Protein AF-A0A1J4SCB4-F1 (afdb_monomer_lite)

Structure (mmCIF, N/CA/C/O backbone):
data_AF-A0A1J4SCB4-F1
#
_entry.id   AF-A0A1J4SCB4-F1
#
loop_
_atom_site.group_PDB
_atom_site.id
_atom_site.type_symbol
_atom_site.label_atom_id
_atom_site.label_alt_id
_atom_site.label_comp_id
_atom_site.label_asym_id
_atom_site.label_entity_id
_atom_site.label_seq_id
_atom_site.pdbx_PDB_ins_code
_atom_site.Cartn_x
_atom_site.Cartn_y
_atom_site.Cartn_z
_atom_site.occupancy
_atom_site.B_iso_or_equiv
_atom_site.auth_seq_id
_atom_site.auth_comp_id
_atom_site.auth_asym_id
_atom_site.auth_atom_id
_atom_site.pdbx_PDB_model_num
ATOM 1 N N . MET A 1 1 ? -11.364 1.555 23.601 1.00 64.06 1 MET A N 1
ATOM 2 C CA . MET A 1 1 ? -11.407 2.663 22.620 1.00 64.06 1 MET A CA 1
ATOM 3 C C . MET A 1 1 ? -9.997 3.181 22.442 1.00 64.06 1 MET A C 1
ATOM 5 O O . MET A 1 1 ? -9.330 3.375 23.452 1.00 64.06 1 MET A O 1
ATOM 9 N N . ARG A 1 2 ? -9.545 3.365 21.199 1.00 76.81 2 ARG A N 1
ATOM 10 C CA . ARG A 1 2 ? -8.262 4.026 20.930 1.00 76.81 2 ARG A CA 1
ATOM 11 C C . ARG A 1 2 ? -8.299 5.472 21.399 1.00 76.81 2 ARG A C 1
ATOM 13 O O . ARG A 1 2 ? -9.354 6.107 21.340 1.00 76.81 2 ARG A O 1
ATOM 20 N N . SER A 1 3 ? -7.165 5.979 21.867 1.00 89.62 3 SER A N 1
ATOM 21 C CA . SER A 1 3 ? -7.048 7.392 22.206 1.00 89.62 3 SER A CA 1
ATOM 22 C C . SER A 1 3 ? -7.126 8.242 20.936 1.00 89.62 3 SER A C 1
ATOM 24 O O . SER A 1 3 ? -6.807 7.795 19.832 1.00 89.62 3 SER A O 1
ATOM 26 N N . LYS A 1 4 ? -7.540 9.501 21.097 1.00 91.62 4 LYS A N 1
ATOM 27 C CA . LYS A 1 4 ? -7.521 10.490 20.013 1.00 91.62 4 LYS A CA 1
ATOM 28 C C . LYS A 1 4 ? -6.129 10.598 19.379 1.00 91.62 4 LYS A C 1
ATOM 30 O O . LYS A 1 4 ? -6.020 10.715 18.167 1.00 91.62 4 LYS A O 1
ATOM 35 N N . GLU A 1 5 ? -5.086 10.525 20.200 1.00 93.00 5 GLU A N 1
ATOM 36 C CA . GLU A 1 5 ? -3.688 10.577 19.766 1.00 93.00 5 GLU A CA 1
ATOM 37 C C . GLU A 1 5 ? -3.344 9.408 18.838 1.00 93.00 5 GLU A C 1
ATOM 39 O O . GLU A 1 5 ? -2.834 9.645 17.752 1.00 93.00 5 GLU A O 1
ATOM 44 N N . GLN A 1 6 ? -3.722 8.173 19.193 1.00 90.94 6 GLN A N 1
ATOM 45 C CA . GLN A 1 6 ? -3.483 6.991 18.352 1.00 90.94 6 GLN A CA 1
ATOM 46 C C . GLN A 1 6 ? -4.145 7.107 16.973 1.00 90.94 6 GLN A C 1
ATOM 48 O O . GLN A 1 6 ? -3.563 6.704 15.970 1.00 90.94 6 GLN A O 1
ATOM 53 N N . ILE A 1 7 ? -5.360 7.662 16.911 1.00 92.00 7 ILE A N 1
ATOM 54 C CA . ILE A 1 7 ? -6.066 7.866 15.638 1.00 92.00 7 ILE A CA 1
ATOM 55 C C . ILE A 1 7 ? -5.362 8.933 14.793 1.00 92.00 7 ILE A C 1
ATOM 57 O O . ILE A 1 7 ? -5.202 8.746 13.591 1.00 92.00 7 ILE A O 1
ATOM 61 N N . LEU A 1 8 ? -4.925 10.036 15.406 1.00 94.69 8 LEU A N 1
ATOM 62 C CA . LEU A 1 8 ? -4.206 11.095 14.694 1.00 94.69 8 LEU A CA 1
ATOM 63 C C . LEU A 1 8 ? -2.850 10.610 14.169 1.00 94.69 8 LEU A C 1
ATOM 65 O O . LEU A 1 8 ? -2.504 10.919 13.034 1.00 94.69 8 LEU A O 1
ATOM 69 N N . THR A 1 9 ? -2.123 9.805 14.947 1.00 95.38 9 THR A N 1
ATOM 70 C CA . THR A 1 9 ? -0.881 9.170 14.490 1.00 95.38 9 THR A CA 1
ATOM 71 C C . THR A 1 9 ? -1.130 8.275 13.280 1.00 95.38 9 THR A C 1
ATOM 73 O O . THR A 1 9 ? -0.440 8.422 12.276 1.00 95.38 9 THR A O 1
ATOM 76 N N . LEU A 1 10 ? -2.151 7.411 13.329 1.00 94.12 10 LEU A N 1
ATOM 77 C CA . LEU A 1 10 ? -2.514 6.555 12.197 1.00 94.12 10 LEU A CA 1
ATOM 78 C C . LEU A 1 10 ? -2.830 7.369 10.935 1.00 94.12 10 LEU A C 1
ATOM 80 O O . LEU A 1 10 ? -2.403 6.996 9.847 1.00 94.12 10 LEU A O 1
ATOM 84 N N . ILE A 1 11 ? -3.564 8.479 11.073 1.00 95.06 11 ILE A N 1
ATOM 85 C CA . ILE A 1 11 ? -3.864 9.368 9.943 1.00 95.06 11 ILE A CA 1
ATOM 86 C C . ILE A 1 11 ? -2.566 9.892 9.326 1.00 95.06 11 ILE A C 1
ATOM 88 O O . ILE A 1 11 ? -2.380 9.738 8.124 1.00 95.06 11 ILE A O 1
ATOM 92 N N . SER A 1 12 ? -1.649 10.433 10.132 1.00 97.06 12 SER A N 1
ATOM 93 C CA . SER A 1 12 ? -0.373 10.952 9.625 1.00 97.06 12 SER A CA 1
ATOM 94 C C . SER A 1 12 ? 0.486 9.877 8.953 1.00 97.06 12 SER A C 1
ATOM 96 O O . SER A 1 12 ? 1.125 10.149 7.941 1.00 97.06 12 SER A O 1
ATOM 98 N N . GLU A 1 13 ? 0.488 8.649 9.472 1.00 94.94 13 GLU A N 1
ATOM 99 C CA . GLU A 1 13 ? 1.201 7.530 8.846 1.00 94.94 13 GLU A CA 1
ATOM 100 C C . GLU A 1 13 ? 0.595 7.133 7.494 1.00 94.94 13 GLU A C 1
ATOM 102 O O . GLU A 1 13 ? 1.332 6.861 6.546 1.00 94.94 13 GLU A O 1
ATOM 107 N N . ILE A 1 14 ? -0.738 7.108 7.386 1.00 94.56 14 ILE A N 1
ATOM 108 C CA . ILE A 1 14 ? -1.431 6.828 6.121 1.00 94.56 14 ILE A CA 1
ATOM 109 C C . ILE A 1 14 ? -1.182 7.958 5.117 1.00 94.56 14 ILE A C 1
ATOM 111 O O . ILE A 1 14 ? -0.920 7.684 3.948 1.00 94.56 14 ILE A O 1
ATOM 115 N N . GLU A 1 15 ? -1.234 9.217 5.553 1.00 96.31 15 GLU A N 1
ATOM 116 C CA . GLU A 1 15 ? -0.938 10.376 4.706 1.00 96.31 15 GLU A CA 1
ATOM 117 C C . GLU A 1 15 ? 0.486 10.326 4.145 1.00 96.31 15 GLU A C 1
ATOM 119 O O . GLU A 1 15 ? 0.697 10.666 2.982 1.00 96.31 15 GLU A O 1
ATOM 124 N N . GLU A 1 16 ? 1.458 9.876 4.936 1.00 95.12 16 GLU A N 1
ATOM 125 C CA . GLU A 1 16 ? 2.835 9.720 4.472 1.00 95.12 16 GLU A CA 1
ATOM 126 C C . GLU A 1 16 ? 2.974 8.596 3.436 1.00 95.12 16 GLU A C 1
ATOM 128 O O . GLU A 1 16 ? 3.594 8.793 2.390 1.00 95.12 16 GLU A O 1
ATOM 133 N N . GLU A 1 17 ? 2.335 7.444 3.650 1.00 92.62 17 GLU A N 1
ATOM 134 C CA . GLU A 1 17 ? 2.336 6.369 2.646 1.00 92.62 17 GLU A CA 1
ATOM 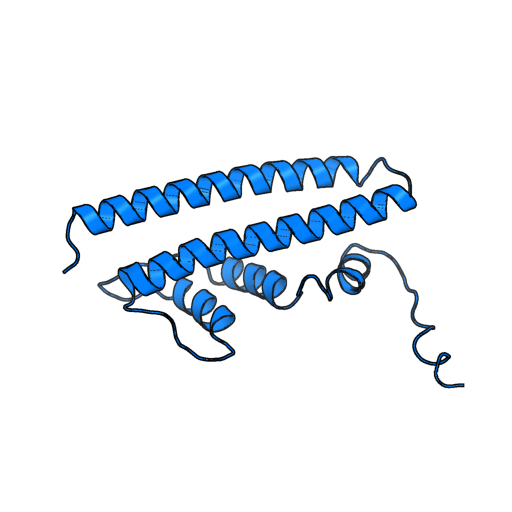135 C C . GLU A 1 17 ? 1.610 6.773 1.354 1.00 92.62 17 GLU A C 1
ATOM 137 O O . GLU A 1 17 ? 2.031 6.392 0.261 1.00 92.62 17 GLU A O 1
ATOM 142 N N . LEU A 1 18 ? 0.565 7.600 1.439 1.00 94.12 18 LEU A N 1
ATOM 143 C CA . LEU A 1 18 ? -0.096 8.155 0.255 1.00 94.12 18 LEU A CA 1
ATOM 144 C C . LEU A 1 18 ? 0.835 9.074 -0.548 1.00 94.12 18 LEU A C 1
ATOM 146 O O . LEU A 1 18 ? 0.797 9.035 -1.778 1.00 94.12 18 LEU A O 1
ATOM 150 N N . LYS A 1 19 ? 1.706 9.853 0.105 1.00 94.75 19 LYS A N 1
ATOM 151 C CA . LYS A 1 19 ? 2.745 10.625 -0.603 1.00 94.75 19 LYS A CA 1
ATOM 152 C C . LYS A 1 19 ? 3.762 9.706 -1.276 1.00 94.75 19 LYS A C 1
ATOM 154 O O . LYS A 1 19 ? 4.134 9.957 -2.419 1.00 94.75 19 LYS A O 1
ATOM 159 N N . ASN A 1 20 ? 4.174 8.621 -0.618 1.00 89.00 20 ASN A N 1
ATOM 160 C CA . ASN A 1 20 ? 5.071 7.632 -1.229 1.00 89.00 20 ASN A CA 1
ATOM 161 C C . ASN A 1 20 ? 4.450 7.022 -2.494 1.00 89.00 20 ASN A C 1
ATOM 163 O O . ASN A 1 20 ? 5.128 6.881 -3.510 1.00 89.00 20 ASN A O 1
ATOM 167 N N . ILE A 1 21 ? 3.150 6.716 -2.461 1.00 91.50 21 ILE A N 1
ATOM 168 C CA . ILE A 1 21 ? 2.407 6.235 -3.634 1.00 91.50 21 ILE A CA 1
ATOM 169 C C . ILE A 1 21 ? 2.419 7.265 -4.772 1.00 91.50 21 ILE A C 1
ATOM 171 O O . ILE A 1 21 ? 2.623 6.881 -5.920 1.00 91.50 21 ILE A O 1
ATOM 175 N N . GLN A 1 22 ? 2.258 8.557 -4.476 1.00 92.75 22 GLN A N 1
ATOM 176 C CA . GLN A 1 22 ? 2.320 9.615 -5.496 1.00 92.75 22 GLN A CA 1
ATOM 177 C C . GLN A 1 22 ? 3.699 9.693 -6.169 1.00 92.75 22 GLN A C 1
ATOM 179 O O . GLN A 1 22 ? 3.787 9.839 -7.386 1.00 92.75 22 GLN A O 1
ATOM 184 N N . VAL A 1 23 ? 4.780 9.537 -5.400 1.00 92.31 23 VAL A N 1
ATOM 185 C CA . VAL A 1 23 ? 6.146 9.490 -5.953 1.00 92.31 23 VAL A CA 1
ATOM 186 C C . VAL A 1 23 ? 6.325 8.277 -6.874 1.00 92.31 23 VAL A C 1
ATOM 188 O O . VAL A 1 23 ? 6.906 8.394 -7.955 1.00 92.31 23 VAL A O 1
ATOM 191 N N . LEU A 1 24 ? 5.795 7.115 -6.483 1.00 87.00 24 LEU A N 1
ATOM 192 C CA . LEU A 1 24 ? 5.825 5.907 -7.314 1.00 87.00 24 LEU A CA 1
ATOM 193 C C . LEU A 1 24 ? 5.015 6.082 -8.605 1.00 87.00 24 LEU A C 1
ATOM 195 O O . LEU A 1 24 ? 5.464 5.662 -9.670 1.00 87.00 24 LEU A O 1
ATOM 199 N N . GLU A 1 25 ? 3.855 6.738 -8.537 1.00 88.12 25 GLU A N 1
ATOM 200 C CA . GLU A 1 25 ? 3.040 7.064 -9.711 1.00 88.12 25 GLU A CA 1
ATOM 201 C C . GLU A 1 25 ? 3.823 7.923 -10.717 1.00 88.12 25 GLU A C 1
ATOM 203 O O . GLU A 1 25 ? 3.831 7.628 -11.918 1.00 88.12 25 GLU A O 1
ATOM 208 N N . GLU A 1 26 ? 4.541 8.942 -10.236 1.00 89.06 26 GLU A N 1
ATOM 209 C CA . GLU A 1 26 ? 5.395 9.782 -11.077 1.00 89.06 26 GLU A CA 1
ATOM 210 C C . GLU A 1 26 ? 6.547 8.978 -11.706 1.00 89.06 26 GLU A C 1
ATOM 212 O O . GLU A 1 26 ? 6.800 9.104 -12.911 1.00 89.06 26 GLU A O 1
ATOM 217 N N . SER A 1 27 ? 7.202 8.103 -10.933 1.00 88.44 27 SER A N 1
ATOM 218 C CA . SER A 1 27 ? 8.267 7.216 -11.434 1.00 88.44 27 SER A CA 1
ATOM 219 C C . SER A 1 27 ? 7.758 6.289 -12.545 1.00 88.44 27 SER A C 1
ATOM 221 O O . SER A 1 27 ? 8.330 6.240 -13.639 1.00 88.44 27 SER A O 1
ATOM 223 N N . ILE A 1 28 ? 6.620 5.621 -12.323 1.00 85.44 28 ILE A N 1
ATOM 224 C CA . ILE A 1 28 ? 5.983 4.723 -13.299 1.00 85.44 28 ILE A CA 1
ATOM 225 C C . ILE A 1 28 ? 5.587 5.490 -14.567 1.00 85.44 28 ILE A C 1
ATOM 227 O O . ILE A 1 28 ? 5.812 5.009 -15.683 1.00 85.44 28 ILE A O 1
ATOM 231 N N . SER A 1 29 ? 5.034 6.696 -14.422 1.00 85.56 29 SER A N 1
ATOM 232 C CA . SER A 1 29 ? 4.675 7.563 -15.551 1.00 85.56 29 SER A CA 1
ATOM 233 C C . SER A 1 29 ? 5.901 7.940 -16.394 1.00 85.56 29 SER A C 1
ATOM 235 O O . SER A 1 29 ? 5.869 7.847 -17.628 1.00 85.56 29 SER A O 1
ATOM 237 N N . ASN A 1 30 ? 7.018 8.272 -15.740 1.00 88.00 30 ASN A N 1
ATOM 238 C CA . ASN A 1 30 ? 8.293 8.552 -16.402 1.00 88.00 30 ASN A CA 1
ATOM 239 C C . ASN A 1 30 ? 8.888 7.321 -17.095 1.00 88.00 30 ASN A C 1
ATOM 241 O O . ASN A 1 30 ? 9.400 7.424 -18.209 1.00 88.00 30 ASN A O 1
ATOM 245 N N . LEU A 1 31 ? 8.816 6.138 -16.484 1.00 85.50 31 LEU A N 1
ATOM 246 C CA . LEU A 1 31 ? 9.263 4.904 -17.135 1.00 85.50 31 LEU A CA 1
ATOM 247 C C . LEU A 1 31 ? 8.427 4.607 -18.384 1.00 85.50 31 LEU A C 1
ATOM 249 O O . LEU A 1 31 ? 8.983 4.284 -19.437 1.00 85.50 31 LEU A O 1
ATOM 253 N N . ARG A 1 32 ? 7.105 4.807 -18.311 1.00 82.31 32 ARG A N 1
ATOM 254 C CA . ARG A 1 32 ? 6.190 4.603 -19.443 1.00 82.31 32 ARG A CA 1
ATOM 255 C C . ARG A 1 32 ? 6.538 5.483 -20.643 1.00 82.31 32 ARG A C 1
ATOM 257 O O . ARG A 1 32 ? 6.507 4.994 -21.769 1.00 82.31 32 ARG A O 1
ATOM 264 N N . SER A 1 33 ? 6.879 6.755 -20.425 1.00 84.94 33 SER A N 1
ATOM 265 C CA . SER A 1 33 ? 7.236 7.681 -21.515 1.00 84.94 33 SER A CA 1
ATOM 266 C C . SER A 1 33 ? 8.575 7.339 -22.182 1.00 84.94 33 SER A C 1
ATOM 268 O O . SER A 1 33 ? 8.788 7.654 -23.354 1.00 84.94 33 SER A O 1
ATOM 270 N N . ARG A 1 34 ? 9.474 6.663 -21.458 1.00 84.12 34 ARG A N 1
ATOM 271 C CA . ARG A 1 34 ? 10.796 6.260 -21.954 1.00 84.12 34 ARG A CA 1
ATOM 272 C C . ARG A 1 34 ? 10.752 4.965 -22.760 1.00 84.12 34 ARG A C 1
ATOM 274 O O . ARG A 1 34 ? 11.454 4.864 -23.761 1.00 84.12 34 ARG A O 1
ATOM 281 N N . ILE A 1 35 ? 9.908 4.005 -22.378 1.00 79.94 35 ILE A N 1
ATOM 282 C CA . ILE A 1 35 ? 9.811 2.680 -23.024 1.00 79.94 35 ILE A CA 1
ATOM 283 C C . ILE A 1 35 ? 9.541 2.768 -24.537 1.00 79.94 35 ILE A C 1
ATOM 285 O O . ILE A 1 35 ? 10.022 1.926 -25.298 1.00 79.94 35 ILE A O 1
ATOM 289 N N . THR A 1 36 ? 8.812 3.788 -24.996 1.00 74.06 36 THR A N 1
ATOM 290 C CA . THR A 1 36 ? 8.418 3.927 -26.407 1.00 74.06 36 THR A CA 1
ATOM 291 C C . THR A 1 36 ? 9.549 4.372 -27.337 1.00 74.06 36 THR A C 1
ATOM 293 O O . THR A 1 36 ? 9.428 4.186 -28.543 1.00 74.06 36 THR A O 1
ATOM 296 N N . ASN A 1 37 ? 10.636 4.948 -26.809 1.00 78.38 37 ASN A N 1
ATOM 297 C CA . ASN A 1 37 ? 11.665 5.638 -27.604 1.00 78.38 37 ASN A CA 1
ATOM 298 C C . ASN A 1 37 ? 13.071 5.030 -27.466 1.00 78.38 37 ASN A C 1
ATOM 300 O O . ASN A 1 37 ? 14.059 5.693 -27.778 1.00 78.38 37 ASN A O 1
ATOM 304 N N . VAL A 1 38 ? 13.180 3.791 -26.980 1.00 83.25 38 VAL A N 1
ATOM 305 C CA . VAL A 1 38 ? 14.469 3.141 -26.701 1.00 83.25 38 VAL A CA 1
ATOM 306 C C . VAL A 1 38 ? 14.721 1.904 -27.560 1.00 83.25 38 VAL A C 1
ATOM 308 O O . VAL A 1 38 ? 13.797 1.320 -28.133 1.00 83.25 38 VAL A O 1
ATOM 311 N N . THR A 1 39 ? 15.994 1.507 -27.626 1.00 83.06 39 THR A N 1
ATOM 312 C CA . THR A 1 39 ? 16.434 0.254 -28.250 1.00 83.06 39 THR A CA 1
ATOM 313 C C . THR A 1 39 ? 15.812 -0.958 -27.545 1.00 83.06 39 THR A C 1
ATOM 315 O O . THR A 1 39 ? 15.380 -0.860 -26.398 1.00 83.06 39 THR A O 1
ATOM 318 N N . GLU A 1 40 ? 15.763 -2.122 -28.202 1.00 75.25 40 GLU A N 1
ATOM 319 C CA . GLU A 1 40 ? 15.218 -3.348 -27.584 1.00 75.25 40 GLU A CA 1
ATOM 320 C C . GLU A 1 40 ? 15.989 -3.781 -26.323 1.00 75.25 40 GLU A C 1
ATOM 322 O O . GLU A 1 40 ? 15.398 -4.310 -25.382 1.00 75.25 40 GLU A O 1
ATOM 327 N N . GLU A 1 41 ? 17.302 -3.537 -26.279 1.00 76.38 41 GLU A N 1
ATOM 328 C CA . GLU A 1 41 ? 18.133 -3.868 -25.120 1.00 76.38 41 GLU A CA 1
ATOM 329 C C . GLU A 1 41 ? 17.831 -2.952 -23.926 1.00 76.38 41 GLU A C 1
ATOM 331 O O . GLU A 1 41 ? 17.586 -3.443 -22.823 1.00 76.38 41 GLU A O 1
ATOM 336 N N . ASP A 1 42 ? 17.729 -1.642 -24.160 1.00 81.00 42 ASP A N 1
ATOM 337 C CA . ASP A 1 42 ? 17.332 -0.660 -23.143 1.00 81.00 42 ASP A CA 1
ATOM 338 C C . ASP A 1 42 ? 15.877 -0.855 -22.689 1.00 81.00 42 ASP A C 1
ATOM 340 O O . ASP A 1 42 ? 15.544 -0.656 -21.517 1.00 81.00 42 ASP A O 1
ATOM 344 N N . ARG A 1 43 ? 14.995 -1.287 -23.602 1.00 80.25 43 ARG A N 1
ATOM 345 C CA . ARG A 1 43 ? 13.582 -1.550 -23.303 1.00 80.25 43 ARG A CA 1
ATOM 346 C C . ARG A 1 43 ? 13.431 -2.619 -22.227 1.00 80.25 43 ARG A C 1
ATOM 348 O O . ARG A 1 43 ? 12.596 -2.456 -21.340 1.00 80.25 43 ARG A O 1
ATOM 355 N N . ARG A 1 44 ? 14.245 -3.680 -22.269 1.00 81.38 44 ARG A N 1
ATOM 356 C CA . ARG A 1 44 ? 14.225 -4.750 -21.258 1.00 81.38 44 ARG A CA 1
ATOM 357 C C . ARG A 1 44 ? 14.495 -4.201 -19.856 1.00 81.38 44 ARG A C 1
ATOM 359 O O . ARG A 1 44 ? 13.702 -4.452 -18.954 1.00 81.38 44 ARG A O 1
ATOM 366 N N . TYR A 1 45 ? 15.544 -3.394 -19.692 1.00 82.25 45 TYR A N 1
ATOM 367 C CA . TYR A 1 45 ? 15.882 -2.786 -18.398 1.00 82.25 45 TYR A CA 1
ATOM 368 C C . TYR A 1 45 ? 14.788 -1.842 -17.884 1.00 82.25 45 TYR A C 1
ATOM 370 O O . TYR A 1 45 ? 14.505 -1.803 -16.685 1.00 82.25 45 TYR A O 1
ATOM 378 N N . LEU A 1 46 ? 14.130 -1.099 -18.780 1.00 82.94 46 LEU A N 1
ATOM 379 C CA . LEU A 1 46 ? 13.012 -0.233 -18.400 1.00 82.94 46 LEU A CA 1
ATOM 380 C C . LEU A 1 46 ? 11.768 -1.024 -17.980 1.00 82.94 46 LEU A C 1
ATOM 382 O O . LEU A 1 46 ? 11.086 -0.612 -17.044 1.00 82.94 46 LEU A O 1
ATOM 386 N N . ILE A 1 47 ? 11.481 -2.155 -18.630 1.00 81.06 47 ILE A N 1
ATOM 387 C CA . ILE A 1 47 ? 10.383 -3.051 -18.236 1.00 81.06 47 ILE A CA 1
ATOM 388 C C . ILE A 1 47 ? 10.658 -3.660 -16.857 1.00 81.06 47 ILE A C 1
ATOM 390 O O . ILE A 1 47 ? 9.763 -3.679 -16.014 1.00 81.06 47 ILE A O 1
ATOM 394 N N . GLU A 1 48 ? 11.887 -4.114 -16.602 1.00 80.50 48 GLU A N 1
ATOM 395 C CA . GLU A 1 48 ? 12.297 -4.625 -15.286 1.00 80.50 48 GLU A CA 1
ATOM 396 C C . GLU A 1 48 ? 12.152 -3.554 -14.198 1.00 80.50 48 GLU A C 1
ATOM 398 O O . GLU A 1 48 ? 11.579 -3.815 -13.139 1.00 80.50 48 GLU A O 1
ATOM 403 N N . SER A 1 49 ? 12.590 -2.327 -14.490 1.00 85.12 49 SER A N 1
ATOM 404 C CA . SER A 1 49 ? 12.423 -1.186 -13.584 1.00 85.12 49 SER A CA 1
ATOM 405 C C . SER A 1 49 ? 10.942 -0.901 -13.314 1.00 85.12 49 SER A C 1
ATOM 407 O O . SER A 1 49 ? 10.551 -0.725 -12.166 1.00 85.12 49 SER A O 1
ATOM 409 N N . ALA A 1 50 ? 10.091 -0.919 -14.346 1.00 83.94 50 ALA A N 1
ATOM 410 C CA . ALA A 1 50 ? 8.657 -0.686 -14.185 1.00 83.94 50 ALA A CA 1
ATOM 411 C C . ALA A 1 50 ? 7.988 -1.777 -13.338 1.00 83.94 50 ALA A C 1
ATOM 413 O O . ALA A 1 50 ? 7.164 -1.467 -12.481 1.00 83.94 50 ALA A O 1
ATOM 414 N N . ALA A 1 51 ? 8.359 -3.045 -13.535 1.00 81.25 51 ALA A N 1
ATOM 415 C CA . ALA A 1 51 ? 7.849 -4.152 -12.731 1.00 81.25 51 ALA A CA 1
ATOM 416 C C . ALA A 1 51 ? 8.212 -4.000 -11.244 1.00 81.25 51 ALA A C 1
ATOM 418 O O . ALA A 1 51 ? 7.370 -4.258 -10.382 1.00 81.25 51 ALA A O 1
ATOM 419 N N . LEU A 1 52 ? 9.434 -3.545 -10.944 1.00 83.19 52 LEU A N 1
ATOM 420 C CA . LEU A 1 52 ? 9.854 -3.241 -9.577 1.00 83.19 52 LEU A CA 1
ATOM 421 C C . LEU A 1 52 ? 9.020 -2.105 -8.970 1.00 83.19 52 LEU A C 1
ATOM 423 O O . LEU A 1 52 ? 8.557 -2.233 -7.840 1.00 83.19 52 LEU A O 1
ATOM 427 N N . GLU A 1 53 ? 8.766 -1.033 -9.720 1.00 85.38 53 GLU A N 1
ATOM 428 C CA . GLU A 1 53 ? 7.956 0.085 -9.222 1.00 85.38 53 GLU A CA 1
ATOM 429 C C . GLU A 1 53 ? 6.494 -0.308 -8.974 1.00 85.38 53 GLU A C 1
ATOM 431 O O . GLU A 1 53 ? 5.912 0.081 -7.961 1.00 85.38 53 GLU A O 1
ATOM 436 N N . PHE A 1 54 ? 5.902 -1.151 -9.827 1.00 84.81 54 PHE A N 1
ATOM 437 C CA . PHE A 1 54 ? 4.567 -1.707 -9.571 1.00 84.81 54 PHE A CA 1
ATOM 438 C C . PHE A 1 54 ? 4.530 -2.596 -8.323 1.00 84.81 54 PHE A C 1
ATOM 440 O O . PHE A 1 54 ? 3.547 -2.572 -7.579 1.00 84.81 54 PHE A O 1
ATOM 447 N N . HIS A 1 55 ? 5.594 -3.358 -8.066 1.00 82.31 55 HIS A N 1
ATOM 448 C CA . HIS A 1 55 ? 5.711 -4.133 -6.835 1.00 82.31 55 HIS A CA 1
ATOM 449 C C . HIS A 1 55 ? 5.817 -3.218 -5.606 1.00 82.31 55 HIS A C 1
ATOM 451 O O . HIS A 1 55 ? 5.103 -3.422 -4.625 1.00 82.31 55 HIS A O 1
ATOM 457 N N . ASN A 1 56 ? 6.629 -2.159 -5.677 1.00 85.25 56 ASN A N 1
ATOM 458 C CA . ASN A 1 56 ? 6.739 -1.159 -4.611 1.00 85.25 56 ASN A CA 1
ATOM 459 C C . ASN A 1 56 ? 5.398 -0.465 -4.333 1.00 85.25 56 ASN A C 1
ATOM 461 O O . ASN A 1 56 ? 5.049 -0.245 -3.171 1.00 85.25 56 ASN A O 1
ATOM 465 N N . PHE A 1 57 ? 4.629 -0.166 -5.384 1.00 87.50 57 PHE A N 1
ATOM 466 C CA . PHE A 1 57 ? 3.278 0.383 -5.273 1.00 87.50 57 PHE A CA 1
ATOM 467 C C . PHE A 1 57 ? 2.345 -0.573 -4.522 1.00 87.50 57 PHE A C 1
ATOM 469 O O . PHE A 1 57 ? 1.689 -0.158 -3.567 1.00 87.50 57 PHE A O 1
ATOM 476 N N . TYR A 1 58 ? 2.336 -1.859 -4.892 1.00 87.19 58 TYR A N 1
ATOM 477 C CA . TYR A 1 58 ? 1.552 -2.872 -4.183 1.00 87.19 58 TYR A CA 1
ATOM 478 C C . TYR A 1 58 ? 1.921 -2.928 -2.692 1.00 87.19 58 TYR A C 1
ATOM 480 O O . TYR A 1 58 ? 1.036 -2.866 -1.838 1.00 87.19 58 TYR A O 1
ATOM 488 N N . LEU A 1 59 ? 3.219 -2.967 -2.372 1.00 87.31 59 LEU A N 1
ATOM 489 C CA . LEU A 1 59 ? 3.693 -2.994 -0.986 1.00 87.31 59 LEU A CA 1
ATOM 490 C C . LEU A 1 59 ? 3.275 -1.742 -0.202 1.00 87.31 59 LEU A C 1
ATOM 492 O O . LEU A 1 59 ? 2.994 -1.833 0.990 1.00 87.31 59 LEU A O 1
ATOM 496 N N . ALA A 1 60 ? 3.225 -0.571 -0.842 1.00 90.38 60 ALA A N 1
ATOM 497 C CA . ALA A 1 60 ? 2.747 0.651 -0.198 1.00 90.38 60 ALA A CA 1
ATOM 498 C C . ALA A 1 60 ? 1.254 0.574 0.150 1.00 90.38 60 ALA A C 1
ATOM 500 O O . ALA A 1 60 ? 0.865 0.905 1.272 1.00 90.38 60 ALA A O 1
ATOM 501 N N . CYS A 1 61 ? 0.423 0.065 -0.765 1.00 92.56 61 CYS A N 1
ATOM 502 C CA . CYS A 1 61 ? -0.983 -0.212 -0.466 1.00 92.56 61 CYS A CA 1
ATOM 503 C C . CYS A 1 61 ? -1.127 -1.223 0.680 1.00 92.56 61 CYS A C 1
ATOM 505 O O . CYS A 1 61 ? -1.924 -1.010 1.593 1.00 92.56 61 CYS A O 1
ATOM 507 N N . GLU A 1 62 ? -0.334 -2.294 0.661 1.00 91.06 62 GLU A N 1
ATOM 508 C CA . GLU A 1 62 ? -0.344 -3.322 1.700 1.00 91.06 62 GLU A CA 1
ATOM 509 C C . GLU A 1 62 ? -0.025 -2.743 3.080 1.00 91.06 62 GLU A C 1
ATOM 511 O O . GLU A 1 62 ? -0.816 -2.936 4.001 1.00 91.06 62 GLU A O 1
ATOM 516 N N . ARG A 1 63 ? 1.031 -1.929 3.215 1.00 92.75 63 ARG A N 1
ATOM 517 C CA . ARG A 1 63 ? 1.373 -1.257 4.484 1.00 92.75 63 ARG A CA 1
ATOM 518 C C . ARG A 1 63 ? 0.226 -0.407 5.032 1.00 92.75 63 ARG A C 1
ATOM 520 O O . ARG A 1 63 ? -0.037 -0.434 6.235 1.00 92.75 63 ARG A O 1
ATOM 527 N N . ILE A 1 64 ? -0.489 0.323 4.171 1.00 95.38 64 ILE A N 1
ATOM 528 C CA . ILE A 1 64 ? -1.681 1.088 4.578 1.00 95.38 64 ILE A CA 1
ATOM 529 C C . ILE A 1 64 ? -2.762 0.139 5.107 1.00 95.38 64 ILE A C 1
ATOM 531 O O . ILE A 1 64 ? -3.337 0.374 6.172 1.00 95.38 64 ILE A O 1
ATOM 535 N N . PHE A 1 65 ? -3.044 -0.946 4.389 1.00 94.62 65 PHE A N 1
ATOM 536 C CA . PHE A 1 65 ? -4.081 -1.900 4.779 1.00 94.62 65 PHE A CA 1
ATOM 537 C C . PHE A 1 65 ? -3.734 -2.647 6.064 1.00 94.62 65 PHE A C 1
ATOM 539 O O . PHE A 1 65 ? -4.618 -2.853 6.894 1.00 94.62 65 PHE A O 1
ATOM 546 N N . GLU A 1 66 ? -2.470 -3.008 6.266 1.00 93.31 66 GLU A N 1
ATOM 547 C CA . GLU A 1 66 ? -1.979 -3.605 7.507 1.00 93.31 66 GLU A CA 1
ATOM 548 C C . GLU A 1 66 ? -2.169 -2.660 8.689 1.00 93.31 66 GLU A C 1
ATOM 550 O O . GLU A 1 66 ? -2.742 -3.058 9.707 1.00 93.31 66 GLU A O 1
ATOM 555 N N . LYS A 1 67 ? -1.770 -1.389 8.536 1.00 93.56 67 LYS A N 1
ATOM 556 C CA . LYS A 1 67 ? -2.000 -0.351 9.548 1.00 93.56 67 LYS A CA 1
ATOM 557 C C . LYS A 1 67 ? -3.481 -0.220 9.864 1.00 93.56 67 LYS A C 1
ATOM 559 O O . LYS A 1 67 ? -3.840 -0.175 11.029 1.00 93.56 67 LYS A O 1
ATOM 564 N N . ILE A 1 68 ? -4.366 -0.236 8.870 1.00 92.56 68 ILE A N 1
ATOM 565 C CA . ILE A 1 68 ? -5.816 -0.216 9.114 1.00 92.56 68 ILE A CA 1
ATOM 566 C C . ILE A 1 68 ? -6.285 -1.509 9.795 1.00 92.56 68 ILE A C 1
ATOM 568 O O . ILE A 1 68 ? -7.163 -1.458 10.651 1.00 92.56 68 ILE A O 1
ATOM 572 N N . ALA A 1 69 ? -5.734 -2.671 9.456 1.00 91.81 69 ALA A N 1
ATOM 573 C CA . ALA A 1 69 ? -6.154 -3.942 10.032 1.00 91.81 69 ALA A CA 1
ATOM 574 C C . ALA A 1 69 ? -5.753 -4.078 11.513 1.00 91.81 69 ALA A C 1
ATOM 576 O O . ALA A 1 69 ? -6.594 -4.404 12.350 1.00 91.81 69 ALA A O 1
ATOM 577 N N . VAL A 1 70 ? -4.497 -3.787 11.855 1.00 90.50 70 VAL A N 1
ATOM 578 C CA . VA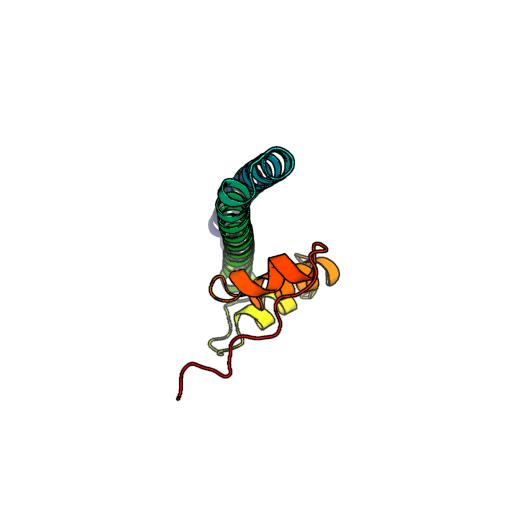L A 1 70 ? -3.979 -3.802 13.241 1.00 90.50 70 VAL A CA 1
ATOM 579 C C . VAL A 1 70 ? -4.607 -2.666 14.050 1.00 90.50 70 VAL A C 1
ATOM 581 O O . VAL A 1 70 ? -5.213 -2.865 15.104 1.00 90.50 70 VAL A O 1
ATOM 584 N N . GLU A 1 71 ? -4.555 -1.498 13.430 1.00 90.06 71 GLU A N 1
ATOM 585 C CA . GLU A 1 71 ? -5.336 -0.295 13.613 1.00 90.06 71 GLU A CA 1
ATOM 586 C C . GLU A 1 71 ? -6.762 -0.474 14.171 1.00 90.06 71 GLU A C 1
ATOM 588 O O . GLU A 1 71 ? -7.111 -0.378 15.341 1.00 90.06 71 GLU A O 1
ATOM 593 N N . ILE A 1 72 ? -7.654 -0.767 13.248 1.00 89.00 72 ILE A N 1
ATOM 594 C CA . ILE A 1 72 ? -9.088 -0.593 13.379 1.00 89.00 72 ILE A CA 1
ATOM 595 C C . ILE A 1 72 ? -9.791 -1.948 13.484 1.00 89.00 72 ILE A C 1
ATOM 597 O O . ILE A 1 72 ? -10.796 -2.058 14.182 1.00 89.00 72 ILE A O 1
ATOM 601 N N . ASN A 1 73 ? -9.250 -2.991 12.844 1.00 84.81 73 ASN A N 1
ATOM 602 C CA . ASN A 1 73 ? -9.893 -4.306 12.760 1.00 84.81 73 ASN A CA 1
ATOM 603 C C . ASN A 1 73 ? -9.426 -5.303 13.838 1.00 84.81 73 ASN A C 1
ATOM 605 O O . ASN A 1 73 ? -9.967 -6.405 13.912 1.00 84.81 73 ASN A O 1
ATOM 609 N N . GLY A 1 74 ? -8.443 -4.942 14.669 1.00 80.62 74 GLY A N 1
ATOM 610 C CA . GLY A 1 74 ? -7.943 -5.796 15.749 1.00 80.62 74 GLY A CA 1
ATOM 611 C C . GLY A 1 74 ? -6.917 -6.854 15.323 1.00 80.62 74 GLY A C 1
ATOM 612 O O . GLY A 1 74 ? -6.667 -7.778 16.094 1.00 80.62 74 GLY A O 1
ATOM 613 N N . GLY A 1 75 ? -6.316 -6.729 14.133 1.00 81.75 75 GLY A N 1
ATOM 614 C CA . GLY A 1 75 ? -5.189 -7.559 13.694 1.00 81.75 75 GLY A CA 1
ATOM 615 C C . GLY A 1 75 ? -5.304 -8.126 12.276 1.00 81.75 75 GLY A C 1
ATOM 616 O O . GLY A 1 75 ? -6.274 -7.895 11.553 1.00 81.75 75 GLY A O 1
ATOM 617 N N . ILE A 1 76 ? -4.279 -8.893 11.893 1.00 81.25 76 ILE A N 1
ATOM 618 C CA . ILE A 1 76 ? -4.163 -9.603 10.610 1.00 81.25 76 ILE A CA 1
ATOM 619 C C . ILE A 1 76 ? -4.186 -11.113 10.884 1.00 81.25 76 ILE A C 1
ATOM 621 O O . ILE A 1 76 ? -3.686 -11.576 11.910 1.00 81.25 76 ILE A O 1
ATOM 625 N N . SER A 1 77 ? -4.767 -11.902 9.978 1.00 74.06 77 SER A N 1
ATOM 626 C CA . SER A 1 77 ? -4.746 -13.364 10.087 1.00 74.06 77 SER A CA 1
ATOM 627 C C . SER A 1 77 ? -3.346 -13.921 9.827 1.00 74.06 77 SER A C 1
ATOM 629 O O . SER A 1 77 ? -2.767 -13.625 8.791 1.00 74.06 77 SER A O 1
ATOM 631 N N . SER A 1 78 ? -2.841 -14.808 10.685 1.00 73.69 78 SER A N 1
ATOM 632 C CA . SER A 1 78 ? -1.521 -15.453 10.526 1.00 73.69 78 SER A CA 1
ATOM 633 C C . SER A 1 78 ? -1.498 -16.617 9.517 1.00 73.69 78 SER A C 1
ATOM 635 O O . SER A 1 78 ? -0.747 -17.575 9.688 1.00 73.69 78 SER A O 1
ATOM 637 N N . THR A 1 79 ? -2.363 -16.595 8.503 1.00 78.44 79 THR A N 1
ATOM 638 C CA . THR A 1 79 ? -2.487 -17.681 7.520 1.00 78.44 79 THR A CA 1
ATOM 639 C C . THR A 1 79 ? -1.614 -17.431 6.284 1.00 78.44 79 THR A C 1
ATOM 641 O O . THR A 1 79 ? -1.301 -16.283 5.988 1.00 78.44 79 THR A O 1
ATOM 644 N N . PRO A 1 80 ? -1.217 -18.465 5.518 1.00 73.75 80 PRO A N 1
ATOM 645 C CA . PRO A 1 80 ? -0.420 -18.273 4.299 1.00 73.75 80 PRO A CA 1
ATOM 646 C C . PRO A 1 80 ? -1.092 -17.386 3.234 1.00 73.75 80 PRO A C 1
ATOM 648 O O . PRO A 1 80 ? -0.408 -16.738 2.455 1.00 73.75 80 PRO A O 1
ATOM 651 N N . ASP A 1 81 ? -2.426 -17.326 3.219 1.00 80.62 81 ASP A N 1
ATOM 652 C CA . ASP A 1 81 ? -3.254 -16.506 2.323 1.00 80.62 81 ASP A CA 1
ATOM 653 C C . ASP A 1 81 ? -3.561 -15.102 2.886 1.00 80.62 81 ASP A C 1
ATOM 655 O O . ASP A 1 81 ? -4.538 -14.461 2.483 1.00 80.62 81 ASP A O 1
ATOM 659 N N . TRP A 1 82 ? -2.768 -14.622 3.851 1.00 85.00 82 TRP A N 1
ATOM 660 C CA . TRP A 1 82 ? -3.064 -13.380 4.567 1.00 85.00 82 TRP A CA 1
ATOM 661 C C . TRP A 1 82 ? -3.146 -12.160 3.644 1.00 85.00 82 TRP A C 1
ATOM 663 O O . TRP A 1 82 ? -4.025 -11.329 3.852 1.00 85.00 82 TRP A O 1
ATOM 673 N N . HIS A 1 83 ? -2.313 -12.086 2.601 1.00 84.25 83 HIS A N 1
ATOM 674 C CA . HIS A 1 83 ? -2.321 -10.990 1.627 1.00 84.25 83 HIS A CA 1
ATOM 675 C C . HIS A 1 83 ? -3.688 -10.865 0.926 1.00 84.25 83 HIS A C 1
ATOM 677 O O . HIS A 1 83 ? -4.332 -9.813 0.936 1.00 84.25 83 HIS A O 1
ATOM 683 N N . SER A 1 84 ? -4.206 -11.973 0.384 1.00 86.38 84 SER A N 1
ATOM 684 C CA . SER A 1 84 ? -5.505 -12.000 -0.297 1.00 86.38 84 SER A CA 1
ATOM 685 C C . SER A 1 84 ? -6.662 -11.705 0.659 1.00 86.38 84 SER A C 1
ATOM 687 O O . SER A 1 84 ? -7.622 -11.015 0.305 1.00 86.38 84 SER A O 1
ATOM 689 N N . ARG A 1 85 ? -6.575 -12.202 1.898 1.00 89.25 85 ARG A N 1
ATOM 690 C CA . ARG A 1 85 ? -7.552 -11.907 2.954 1.00 89.25 85 ARG A CA 1
ATOM 691 C C . ARG A 1 85 ? -7.538 -10.442 3.360 1.00 89.25 85 ARG A C 1
ATOM 693 O O . ARG A 1 85 ? -8.608 -9.871 3.560 1.00 89.25 85 ARG A O 1
ATOM 700 N N . LEU A 1 86 ? -6.359 -9.836 3.458 1.00 91.44 86 LEU A N 1
ATOM 701 C CA . LEU A 1 86 ? -6.195 -8.425 3.773 1.00 91.44 86 LEU A CA 1
ATOM 702 C C . LEU A 1 86 ? -6.901 -7.561 2.724 1.00 91.44 86 LEU A C 1
ATOM 704 O O . LEU A 1 86 ? -7.761 -6.759 3.090 1.00 91.44 86 LEU A O 1
ATOM 708 N N . LEU A 1 87 ? -6.636 -7.795 1.433 1.00 90.94 87 LEU A N 1
ATOM 709 C CA . LEU A 1 87 ? -7.312 -7.095 0.333 1.00 90.94 87 LEU A CA 1
ATOM 710 C C . LEU A 1 87 ? -8.832 -7.263 0.393 1.00 90.94 87 LEU A C 1
ATOM 712 O O . LEU A 1 87 ? -9.566 -6.274 0.355 1.00 90.94 87 LEU A O 1
ATOM 716 N N . ASN A 1 88 ? -9.314 -8.498 0.555 1.00 92.06 88 ASN A N 1
ATOM 717 C CA . ASN A 1 88 ? -10.747 -8.772 0.664 1.00 92.06 88 ASN A CA 1
ATOM 718 C C . ASN A 1 88 ? -11.375 -8.024 1.844 1.00 92.06 88 ASN A C 1
ATOM 720 O O . ASN A 1 88 ? -12.412 -7.382 1.676 1.00 92.06 88 ASN A O 1
ATOM 724 N N . ASN A 1 89 ? -10.725 -8.023 3.009 1.00 92.38 89 ASN A N 1
ATOM 725 C CA . ASN A 1 89 ? -11.199 -7.304 4.188 1.00 92.38 89 ASN A CA 1
ATOM 726 C C . ASN A 1 89 ? -11.298 -5.793 3.948 1.00 92.38 89 ASN A C 1
ATOM 728 O O . ASN A 1 89 ? -12.206 -5.151 4.478 1.00 92.38 89 ASN A O 1
ATOM 732 N N . MET A 1 90 ? -10.408 -5.203 3.148 1.00 95.06 90 MET A N 1
ATOM 733 C CA . MET A 1 90 ? -10.470 -3.773 2.820 1.00 95.06 90 MET A CA 1
ATOM 734 C C . MET A 1 90 ? -11.641 -3.410 1.900 1.00 95.06 90 MET A C 1
ATOM 736 O O . MET A 1 90 ? -12.073 -2.256 1.906 1.00 95.06 90 MET A O 1
ATOM 740 N N . THR A 1 91 ? -12.222 -4.383 1.189 1.00 95.75 91 THR A N 1
ATOM 741 C CA . THR A 1 91 ? -13.454 -4.179 0.399 1.00 95.75 91 THR A CA 1
ATOM 742 C C . THR A 1 91 ? -14.732 -4.216 1.230 1.00 95.75 91 THR A C 1
ATOM 744 O O . THR A 1 91 ? -15.781 -3.766 0.767 1.00 95.75 91 THR A O 1
ATOM 747 N N . LEU A 1 92 ? -14.672 -4.779 2.439 1.00 93.94 92 LEU A N 1
ATOM 748 C CA . LEU A 1 92 ? -15.840 -4.942 3.292 1.00 93.94 92 LEU A CA 1
ATOM 749 C C . LEU A 1 92 ? -16.093 -3.668 4.095 1.00 93.94 92 LEU A C 1
ATOM 751 O O . LEU A 1 92 ? -15.180 -3.107 4.710 1.00 93.94 92 LEU A O 1
ATOM 755 N N . GLU A 1 93 ? -17.356 -3.255 4.120 1.00 93.19 93 GLU A N 1
ATOM 756 C CA . GLU A 1 93 ? -17.871 -2.390 5.171 1.00 93.19 93 GLU A CA 1
ATOM 757 C C . GLU A 1 93 ? -17.985 -3.208 6.458 1.00 93.19 93 GLU A C 1
ATOM 759 O O . GLU A 1 93 ? -18.594 -4.281 6.484 1.00 93.19 93 GLU A O 1
ATOM 764 N N . ILE A 1 94 ? -17.403 -2.689 7.533 1.00 90.12 94 ILE A N 1
ATOM 765 C CA . ILE A 1 94 ? -17.543 -3.251 8.869 1.00 90.12 94 ILE A CA 1
ATOM 766 C C . ILE A 1 94 ? -18.450 -2.297 9.632 1.00 90.12 94 ILE A C 1
ATOM 768 O O . ILE A 1 94 ? -18.012 -1.232 10.075 1.00 90.12 94 ILE A O 1
ATOM 772 N N . LYS A 1 95 ? -19.729 -2.671 9.735 1.00 90.88 95 LYS A N 1
ATOM 773 C CA . LYS A 1 95 ? -20.778 -1.857 10.354 1.00 90.88 95 LYS A CA 1
ATOM 774 C C . LYS A 1 95 ? -20.308 -1.299 11.701 1.00 90.88 95 LYS A C 1
ATOM 776 O O . LYS A 1 95 ? -19.739 -2.033 12.502 1.00 90.88 95 LYS A O 1
ATOM 781 N N . GLU A 1 96 ? -20.545 -0.004 11.918 1.00 88.88 96 GLU A N 1
ATOM 782 C CA . GLU A 1 96 ? -20.168 0.753 13.130 1.00 88.88 96 GLU A CA 1
ATOM 783 C C . GLU A 1 96 ? -18.655 0.907 13.387 1.00 88.88 96 GLU A C 1
ATOM 785 O O . GLU A 1 96 ? -18.276 1.645 14.294 1.00 88.88 96 GLU A O 1
ATOM 790 N N . ILE A 1 97 ? -17.788 0.285 12.580 1.00 88.81 97 ILE A N 1
ATOM 791 C CA . ILE A 1 97 ? -16.327 0.345 12.736 1.00 88.81 97 ILE A CA 1
ATOM 792 C C . ILE A 1 97 ? -15.692 1.167 11.613 1.00 88.81 97 ILE A C 1
ATOM 794 O O . ILE A 1 97 ? -15.006 2.150 11.887 1.00 88.81 97 ILE A O 1
ATOM 798 N N . ARG A 1 98 ? -15.904 0.778 10.348 1.00 90.94 98 ARG A N 1
ATOM 799 C CA . ARG A 1 98 ? -15.390 1.516 9.187 1.00 90.94 98 ARG A CA 1
ATOM 800 C C . ARG A 1 98 ? -16.138 1.193 7.888 1.00 90.94 98 ARG A C 1
ATOM 802 O O . ARG A 1 98 ? -16.554 0.048 7.694 1.00 90.94 98 ARG A O 1
ATOM 809 N N . PRO A 1 99 ? -16.231 2.152 6.952 1.00 93.44 99 PRO A N 1
ATOM 810 C CA . PRO A 1 99 ? -16.631 1.856 5.581 1.00 93.44 99 PRO A CA 1
ATOM 811 C C . PRO A 1 99 ? -15.591 0.976 4.862 1.00 93.44 99 PRO A C 1
ATOM 813 O O . PRO A 1 99 ? -14.493 0.710 5.373 1.00 93.44 99 PRO A O 1
ATOM 816 N N . SER A 1 100 ? -15.936 0.525 3.654 1.00 94.19 100 SER A N 1
ATOM 817 C CA . SER A 1 100 ? -14.968 -0.079 2.734 1.00 94.19 100 SER A CA 1
ATOM 818 C C . SER A 1 100 ? -13.857 0.924 2.413 1.00 94.19 100 SER A C 1
ATOM 820 O O . SER A 1 100 ? -14.149 2.064 2.051 1.00 94.19 100 SER A O 1
ATOM 822 N N . VAL A 1 101 ? -12.601 0.496 2.520 1.00 94.31 101 VAL A N 1
ATOM 823 C CA . VAL A 1 101 ? -11.423 1.334 2.236 1.00 94.31 101 VAL A CA 1
ATOM 824 C C . VAL A 1 101 ? -11.162 1.399 0.733 1.00 94.31 101 VAL A C 1
ATOM 826 O O . VAL A 1 101 ? -10.809 2.450 0.208 1.00 94.31 101 VAL A O 1
ATOM 829 N N . ILE A 1 102 ? -11.367 0.279 0.036 1.00 93.25 102 ILE A N 1
ATOM 830 C CA . ILE A 1 102 ? -11.184 0.159 -1.412 1.00 93.25 102 ILE A CA 1
ATOM 831 C C . ILE A 1 102 ? -12.399 -0.491 -2.064 1.00 93.25 102 ILE A C 1
ATOM 833 O O . ILE A 1 102 ? -13.166 -1.217 -1.430 1.00 93.25 102 ILE A O 1
ATOM 837 N N . THR A 1 103 ? -12.558 -0.261 -3.364 1.00 94.06 103 THR A N 1
ATOM 838 C CA . THR A 1 103 ? -13.571 -0.955 -4.158 1.00 94.06 103 THR A CA 1
ATOM 839 C C . THR A 1 103 ? -13.150 -2.401 -4.432 1.00 94.06 103 THR A C 1
ATOM 841 O O . THR A 1 103 ? -11.968 -2.752 -4.401 1.00 94.06 103 THR A O 1
ATOM 844 N N . LYS A 1 104 ? -14.123 -3.256 -4.766 1.00 92.38 104 LYS A N 1
ATOM 845 C CA . LYS A 1 104 ? -13.849 -4.632 -5.215 1.00 92.38 104 LYS A CA 1
ATOM 846 C C . LYS A 1 104 ? -13.041 -4.679 -6.513 1.00 92.38 104 LYS A C 1
ATOM 848 O O . LYS A 1 104 ? -12.350 -5.659 -6.761 1.00 92.38 104 LYS A O 1
ATOM 853 N N . ASP A 1 105 ? -13.145 -3.647 -7.342 1.00 91.44 105 ASP A N 1
ATOM 854 C CA . ASP A 1 105 ? -12.429 -3.555 -8.615 1.00 91.44 105 ASP A CA 1
ATOM 855 C C . ASP A 1 105 ? -10.949 -3.295 -8.358 1.00 91.44 105 ASP A C 1
ATOM 857 O O . ASP A 1 105 ? -10.109 -4.072 -8.805 1.00 91.44 105 ASP A O 1
ATOM 861 N N . LEU A 1 106 ? -10.648 -2.311 -7.504 1.00 86.88 106 LEU A N 1
ATOM 862 C CA . LEU A 1 106 ? -9.281 -2.027 -7.084 1.00 86.88 106 LEU A CA 1
ATOM 863 C C . LEU A 1 106 ? -8.644 -3.229 -6.373 1.00 86.88 106 LEU A C 1
ATOM 865 O O . LEU A 1 106 ? -7.502 -3.572 -6.655 1.00 86.88 106 LEU A O 1
ATOM 869 N N . ALA A 1 107 ? -9.383 -3.924 -5.504 1.00 88.38 107 ALA A N 1
ATOM 870 C C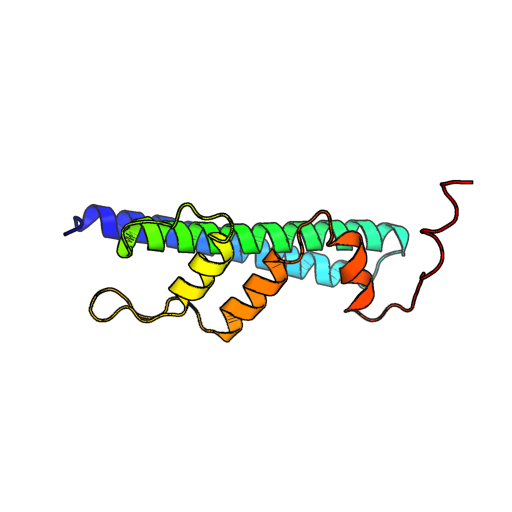A . ALA A 1 107 ? -8.875 -5.134 -4.856 1.00 88.38 107 ALA A CA 1
ATOM 871 C C . ALA A 1 107 ? -8.514 -6.240 -5.861 1.00 88.38 107 ALA A C 1
ATOM 873 O O . ALA A 1 107 ? -7.509 -6.923 -5.679 1.00 88.38 107 ALA A O 1
ATOM 874 N N . ARG A 1 108 ? -9.299 -6.406 -6.937 1.00 88.06 108 ARG A N 1
ATOM 875 C CA . ARG A 1 108 ? -8.985 -7.359 -8.014 1.00 88.06 108 ARG A CA 1
ATOM 876 C C . ARG A 1 108 ? -7.730 -6.956 -8.780 1.00 88.06 108 ARG A C 1
ATOM 878 O O . ARG A 1 108 ? -6.927 -7.826 -9.103 1.00 88.06 108 ARG A O 1
ATOM 885 N N . ASP A 1 109 ? -7.547 -5.669 -9.050 1.00 85.69 109 ASP A N 1
ATOM 886 C CA . ASP A 1 109 ? -6.352 -5.177 -9.740 1.00 85.69 109 ASP A CA 1
ATOM 887 C C . ASP A 1 109 ? -5.092 -5.324 -8.878 1.00 85.69 109 ASP A C 1
ATOM 889 O O . ASP A 1 109 ? -4.070 -5.797 -9.371 1.00 85.69 109 ASP A O 1
ATOM 893 N N . LEU A 1 110 ? -5.179 -5.050 -7.573 1.00 86.31 110 LEU A N 1
ATOM 894 C CA . LEU A 1 110 ? -4.082 -5.292 -6.629 1.00 86.31 110 LEU A CA 1
ATOM 895 C C . LEU A 1 110 ? -3.773 -6.787 -6.463 1.00 86.31 110 LEU A C 1
ATOM 897 O O . LEU A 1 110 ? -2.605 -7.161 -6.395 1.00 86.31 110 LEU A O 1
ATOM 901 N N . MET A 1 111 ? -4.788 -7.658 -6.471 1.00 84.62 111 MET A N 1
ATOM 902 C CA . MET A 1 111 ? -4.583 -9.113 -6.426 1.00 84.62 111 MET A CA 1
ATOM 903 C C . MET A 1 111 ? -3.778 -9.610 -7.633 1.00 84.62 111 MET A C 1
ATOM 905 O O . MET A 1 111 ? -2.889 -10.443 -7.487 1.00 84.62 111 MET A O 1
ATOM 909 N N . ARG A 1 112 ? -4.039 -9.062 -8.827 1.00 81.94 112 ARG A N 1
ATOM 910 C CA . ARG A 1 112 ? -3.274 -9.399 -10.041 1.00 81.94 112 ARG A CA 1
ATOM 911 C C . ARG A 1 112 ? -1.807 -8.985 -9.940 1.00 81.94 112 ARG A C 1
ATOM 913 O O . ARG A 1 112 ? -0.964 -9.644 -10.543 1.00 81.94 112 ARG A O 1
ATOM 920 N N . LEU A 1 113 ? -1.506 -7.903 -9.217 1.00 79.12 113 LEU A N 1
ATOM 921 C CA . LEU A 1 113 ? -0.127 -7.491 -8.939 1.00 79.12 113 LEU A CA 1
ATOM 922 C C . LEU A 1 113 ? 0.549 -8.430 -7.931 1.00 79.12 113 LEU A C 1
ATOM 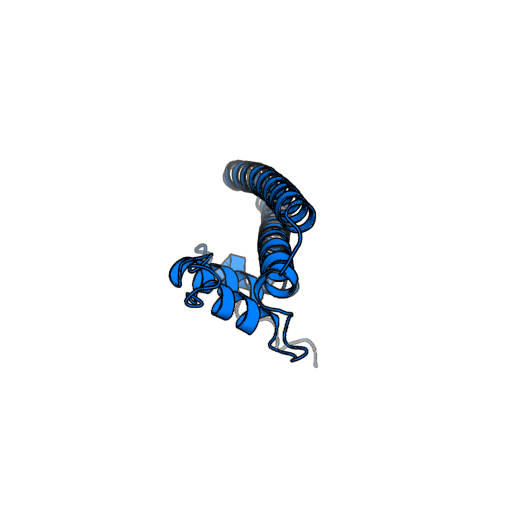924 O O . LEU A 1 113 ? 1.717 -8.752 -8.113 1.00 79.12 113 LEU A O 1
ATOM 928 N N . LEU A 1 114 ? -0.185 -8.911 -6.923 1.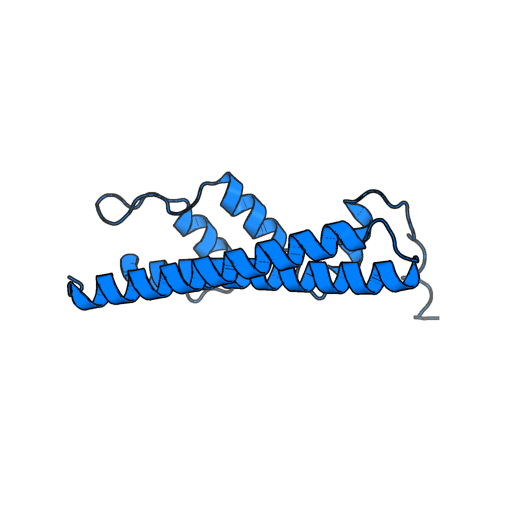00 73.56 114 LEU A N 1
ATOM 929 C CA . LEU A 1 114 ? 0.307 -9.874 -5.931 1.00 73.56 114 LEU A CA 1
ATOM 930 C C . LEU A 1 114 ? 0.612 -11.253 -6.538 1.00 73.56 114 LEU A C 1
ATOM 932 O O . LEU A 1 114 ? 1.672 -11.818 -6.289 1.00 73.56 114 LEU A O 1
ATOM 936 N N . GLU A 1 115 ? -0.304 -11.800 -7.345 1.00 68.19 115 GLU A N 1
ATOM 937 C CA . GLU A 1 115 ? -0.140 -13.115 -7.992 1.00 68.19 115 GLU A CA 1
ATOM 938 C C . GLU A 1 115 ? 1.067 -13.157 -8.943 1.00 68.19 115 GLU A C 1
ATOM 940 O O . GLU A 1 115 ? 1.626 -14.220 -9.227 1.00 68.19 115 GLU A O 1
ATOM 945 N N . LYS A 1 116 ? 1.488 -11.987 -9.429 1.00 60.38 116 LYS A N 1
ATOM 946 C CA . LYS A 1 116 ? 2.660 -11.805 -10.279 1.00 60.38 116 LYS A CA 1
ATOM 947 C C . LYS A 1 116 ? 3.852 -11.409 -9.405 1.00 60.38 116 LYS A C 1
ATOM 949 O O . LYS A 1 116 ? 4.304 -10.270 -9.433 1.00 60.38 116 LYS A O 1
ATOM 954 N N . GLU A 1 117 ? 4.383 -12.360 -8.632 1.00 51.28 117 GLU A N 1
ATOM 955 C CA . GLU A 1 117 ? 5.639 -12.134 -7.906 1.00 51.28 117 GLU A CA 1
ATOM 956 C C . GLU A 1 117 ? 6.747 -11.624 -8.853 1.00 51.28 117 GLU A C 1
ATOM 958 O O . GLU A 1 117 ? 6.819 -12.060 -10.008 1.00 51.28 117 GLU A O 1
ATOM 963 N N . PRO A 1 118 ? 7.676 -10.765 -8.391 1.00 45.62 118 PRO A N 1
ATOM 964 C CA . PRO A 1 118 ? 8.732 -10.196 -9.234 1.00 45.62 118 PRO A CA 1
ATOM 965 C C . PRO A 1 118 ? 9.645 -11.245 -9.896 1.00 45.62 118 PRO A C 1
ATOM 967 O O . PRO A 1 118 ? 10.241 -10.968 -10.935 1.00 45.62 118 PRO A O 1
ATOM 970 N N . LYS A 1 119 ? 9.696 -12.485 -9.384 1.00 43.91 119 LYS A N 1
ATOM 971 C CA . LYS A 1 119 ? 10.386 -13.613 -10.046 1.00 43.91 119 LYS A CA 1
ATOM 972 C C . LYS A 1 119 ? 9.657 -14.141 -11.297 1.00 43.91 119 LYS A C 1
ATOM 974 O O . LYS A 1 119 ? 10.258 -14.845 -12.101 1.00 43.91 119 LYS A O 1
ATOM 979 N N . VAL A 1 120 ? 8.379 -13.799 -11.468 1.00 44.03 120 VAL A N 1
ATOM 980 C CA . VAL A 1 120 ? 7.462 -14.246 -12.534 1.00 44.03 120 VAL A CA 1
ATOM 981 C C . VAL A 1 120 ? 7.094 -13.103 -13.498 1.00 44.03 120 VAL A C 1
ATOM 983 O O . VAL A 1 120 ? 6.737 -13.367 -14.651 1.00 44.03 120 VAL A O 1
ATOM 986 N N . CYS A 1 121 ? 7.266 -11.836 -13.097 1.00 42.53 121 CYS A N 1
ATOM 987 C CA . CYS A 1 121 ? 7.058 -10.659 -13.957 1.00 42.53 121 CYS A CA 1
ATOM 988 C C . CYS A 1 121 ? 7.856 -10.698 -15.274 1.00 42.53 121 CYS A C 1
ATOM 990 O O . CYS A 1 121 ? 7.380 -10.175 -16.282 1.00 42.53 121 CYS A O 1
ATOM 992 N N . TYR A 1 122 ? 8.998 -11.394 -15.303 1.00 46.47 122 TYR A N 1
ATOM 993 C CA . TYR A 1 122 ? 9.828 -11.568 -16.501 1.00 46.47 122 TYR A CA 1
ATOM 994 C C . TYR A 1 122 ? 9.083 -12.232 -17.676 1.00 46.47 122 TYR A C 1
ATOM 996 O O . TYR A 1 122 ? 9.315 -11.895 -18.833 1.00 46.47 122 TYR A O 1
ATOM 1004 N N . ASN A 1 123 ? 8.155 -13.158 -17.397 1.00 38.59 123 ASN A N 1
ATOM 1005 C CA . ASN A 1 123 ? 7.498 -13.962 -18.437 1.00 38.59 123 ASN A CA 1
ATOM 1006 C C . ASN A 1 123 ? 6.122 -13.437 -18.874 1.00 38.59 123 ASN A C 1
ATOM 1008 O O . ASN A 1 123 ? 5.670 -13.774 -19.969 1.00 38.59 123 ASN A O 1
ATOM 1012 N N . ILE A 1 124 ? 5.445 -12.630 -18.049 1.00 40.72 124 ILE A N 1
ATOM 1013 C CA . ILE A 1 124 ? 4.035 -12.262 -18.276 1.00 40.72 124 ILE A CA 1
ATOM 1014 C C . ILE A 1 124 ? 3.882 -10.838 -18.827 1.00 40.72 124 ILE A C 1
ATOM 1016 O O . ILE A 1 124 ? 3.000 -10.611 -19.656 1.00 40.72 124 ILE A O 1
ATOM 1020 N N . PHE A 1 125 ? 4.764 -9.892 -18.474 1.00 39.00 125 PHE A N 1
ATOM 1021 C CA . PHE A 1 125 ? 4.695 -8.536 -19.046 1.00 39.00 125 PHE A CA 1
ATOM 1022 C C . PHE A 1 125 ? 4.933 -8.531 -20.571 1.00 39.00 125 PHE A C 1
ATOM 1024 O O . PHE A 1 125 ? 4.338 -7.723 -21.279 1.00 39.00 125 PHE A O 1
ATOM 1031 N N . CYS A 1 126 ? 5.684 -9.508 -21.096 1.00 41.62 126 CYS A N 1
ATOM 1032 C CA . CYS A 1 126 ? 5.812 -9.763 -22.536 1.00 41.62 126 CYS A CA 1
ATOM 1033 C C . CYS A 1 126 ? 4.522 -10.286 -23.206 1.00 41.62 126 CYS A C 1
ATOM 1035 O O . CYS A 1 126 ? 4.352 -10.096 -24.407 1.00 41.62 126 CYS A O 1
ATOM 1037 N N . GLN A 1 127 ? 3.618 -10.951 -22.473 1.00 36.03 127 GLN A N 1
ATOM 1038 C CA . GLN A 1 127 ? 2.424 -11.590 -23.049 1.00 36.03 127 GLN A CA 1
ATOM 1039 C C . GLN A 1 127 ? 1.196 -10.672 -23.101 1.00 36.03 127 GLN A C 1
ATOM 1041 O O . GLN A 1 127 ? 0.439 -10.740 -24.066 1.00 36.03 127 GLN A O 1
ATOM 1046 N N . GLU A 1 128 ? 0.987 -9.810 -22.102 1.00 31.12 128 GLU A N 1
ATOM 1047 C CA . GLU A 1 128 ? -0.236 -8.987 -22.015 1.00 31.12 128 GLU A CA 1
ATOM 1048 C C . GLU A 1 128 ? -0.140 -7.644 -22.768 1.00 31.12 128 GLU A C 1
ATOM 1050 O O . GLU A 1 128 ? -1.170 -7.087 -23.139 1.00 31.12 128 GLU A O 1
ATOM 1055 N N . TRP A 1 129 ? 1.070 -7.164 -23.087 1.00 35.94 129 TRP A N 1
ATOM 1056 C CA . TRP A 1 129 ? 1.310 -5.914 -23.835 1.00 35.94 129 TRP A CA 1
ATOM 1057 C C . TRP A 1 129 ? 1.580 -6.110 -25.342 1.00 35.94 129 TRP A C 1
ATOM 1059 O O . TRP A 1 129 ? 2.057 -5.200 -26.015 1.00 35.94 129 TRP A O 1
ATOM 1069 N N . GLY A 1 130 ? 1.234 -7.276 -25.899 1.00 29.09 130 GLY A N 1
ATOM 1070 C CA . GLY A 1 130 ? 1.212 -7.492 -27.350 1.00 29.09 130 GLY A CA 1
ATOM 1071 C C . GLY A 1 130 ? 2.568 -7.777 -28.009 1.00 29.09 130 GLY A C 1
ATOM 1072 O O . GLY A 1 130 ? 2.891 -7.150 -29.014 1.00 29.09 130 GLY A O 1
ATOM 1073 N N . PHE A 1 131 ? 3.322 -8.771 -27.522 1.00 32.47 131 PHE A N 1
ATOM 1074 C CA . PHE A 1 131 ? 4.442 -9.368 -28.267 1.00 32.47 131 PHE A CA 1
ATOM 1075 C C . PHE A 1 131 ? 4.283 -10.902 -28.408 1.00 32.47 131 PHE A C 1
ATOM 1077 O O . PHE A 1 131 ? 4.128 -11.638 -27.436 1.00 32.47 131 PHE A O 1
ATOM 1084 N N . PHE A 1 132 ? 4.278 -11.384 -29.657 1.00 30.72 132 PHE A N 1
ATOM 1085 C CA . PHE A 1 132 ? 4.141 -12.795 -30.084 1.00 30.72 132 PHE A CA 1
ATOM 1086 C C . PHE A 1 132 ? 5.494 -13.566 -29.982 1.00 30.72 132 PHE A C 1
ATOM 1088 O O . PHE A 1 132 ? 6.526 -12.946 -29.736 1.00 30.72 132 PHE A O 1
ATOM 1095 N N . PRO A 1 133 ? 5.553 -14.915 -30.092 1.00 39.28 133 PRO A N 1
ATOM 1096 C CA . PRO A 1 133 ? 5.819 -15.797 -28.962 1.00 39.28 133 PRO A CA 1
ATOM 1097 C C . PRO A 1 133 ? 7.142 -16.574 -29.093 1.00 39.28 133 PRO A C 1
ATOM 1099 O O . PRO A 1 133 ? 7.445 -17.142 -30.140 1.00 39.28 133 PRO A O 1
ATOM 1102 N N . CYS A 1 134 ? 7.862 -16.766 -27.987 1.00 24.14 134 CYS A N 1
ATOM 1103 C CA . CYS A 1 134 ? 8.893 -17.806 -27.910 1.00 24.14 134 CYS A CA 1
ATOM 1104 C C . CYS A 1 134 ? 8.426 -18.955 -27.006 1.00 24.14 134 CYS A C 1
ATOM 1106 O O . CYS A 1 134 ? 8.878 -19.125 -25.877 1.00 24.14 134 CYS A O 1
ATOM 1108 N N . LYS A 1 135 ? 7.495 -19.774 -27.508 1.00 28.97 135 LYS A N 1
ATOM 1109 C CA . LYS A 1 135 ? 7.278 -21.129 -26.981 1.00 28.97 135 LYS A CA 1
ATOM 1110 C C . LYS A 1 135 ? 8.166 -22.095 -27.757 1.00 28.97 135 LYS A C 1
ATOM 1112 O O . LYS A 1 135 ? 7.687 -22.669 -28.730 1.00 28.97 135 LYS A O 1
ATOM 1117 N N . LYS A 1 136 ? 9.434 -22.276 -27.349 1.00 26.84 136 LYS A N 1
ATOM 1118 C CA . LYS A 1 136 ? 10.220 -23.474 -27.725 1.00 26.84 136 LYS A CA 1
ATOM 1119 C C . LYS A 1 136 ? 11.571 -23.690 -27.011 1.00 26.84 136 LYS A C 1
ATOM 1121 O O . LYS A 1 136 ? 12.495 -24.111 -27.680 1.00 26.84 136 LYS A O 1
ATOM 1126 N N . TRP A 1 137 ? 11.738 -23.472 -25.698 1.00 23.88 137 TRP A N 1
ATOM 1127 C CA . TRP A 1 137 ? 13.055 -23.780 -25.080 1.00 23.88 137 TRP A CA 1
ATOM 1128 C C . TRP A 1 137 ? 13.095 -24.484 -23.715 1.00 23.88 137 TRP A C 1
ATOM 1130 O O . TRP A 1 137 ? 14.184 -24.742 -23.220 1.00 23.88 137 TRP A O 1
ATOM 1140 N N . VAL A 1 138 ? 11.974 -24.936 -23.141 1.00 26.69 138 VAL A N 1
ATOM 1141 C CA . VAL A 1 138 ? 12.008 -25.724 -21.880 1.00 26.69 138 VAL A CA 1
ATOM 1142 C C . VAL A 1 138 ? 11.961 -27.242 -22.133 1.00 26.69 138 VAL A C 1
ATOM 1144 O O . VAL A 1 138 ? 11.378 -27.994 -21.369 1.00 26.69 138 VAL A O 1
ATOM 1147 N N . PHE A 1 139 ? 12.570 -27.729 -23.219 1.00 24.97 139 PHE A N 1
ATOM 1148 C CA . PHE A 1 139 ? 12.686 -29.179 -23.463 1.00 24.97 139 PHE A CA 1
ATOM 1149 C C . PHE A 1 139 ? 14.067 -29.653 -23.948 1.00 24.97 139 PHE A C 1
ATOM 1151 O O . PHE A 1 139 ? 14.188 -30.791 -24.381 1.00 24.97 139 PHE A O 1
ATOM 1158 N N . LEU A 1 140 ? 15.116 -28.824 -23.858 1.00 25.77 140 LEU A N 1
ATOM 1159 C CA . LEU A 1 140 ? 16.45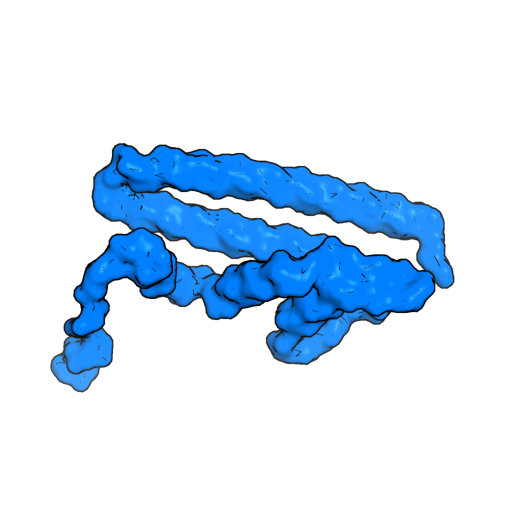6 -29.167 -24.372 1.00 25.77 140 LEU A CA 1
ATOM 1160 C C . LEU A 1 140 ? 17.617 -28.887 -23.398 1.00 25.77 140 LEU A C 1
ATOM 1162 O O . LEU A 1 140 ? 18.731 -28.628 -23.827 1.00 25.77 140 LEU A O 1
ATOM 1166 N N . LEU A 1 141 ? 17.387 -28.948 -22.082 1.00 26.41 141 LEU A N 1
ATOM 1167 C CA . LEU A 1 141 ? 18.479 -28.896 -21.088 1.00 26.41 141 LEU A CA 1
ATOM 1168 C C . LEU A 1 141 ? 18.411 -30.032 -20.051 1.00 26.41 141 LEU A C 1
ATOM 1170 O O . LEU A 1 141 ? 18.819 -29.872 -18.905 1.00 26.41 141 LEU A O 1
ATOM 1174 N N . CYS A 1 142 ? 17.910 -31.196 -20.477 1.00 30.38 142 CYS A N 1
ATOM 1175 C CA . CYS A 1 142 ? 18.115 -32.503 -19.829 1.00 30.38 142 CYS A CA 1
ATOM 1176 C C . CYS A 1 142 ? 18.353 -33.626 -20.869 1.00 30.38 142 CYS A C 1
ATOM 1178 O O . CYS A 1 142 ? 17.912 -34.758 -20.677 1.00 30.38 142 CYS A O 1
ATOM 1180 N N . ASN A 1 143 ? 19.017 -33.290 -21.982 1.00 26.50 143 ASN A N 1
ATOM 1181 C CA . ASN A 1 143 ? 19.880 -34.147 -22.811 1.00 26.50 143 ASN A CA 1
ATOM 1182 C C . ASN A 1 143 ? 20.543 -33.282 -23.883 1.00 26.50 143 ASN A C 1
ATOM 1184 O O . ASN A 1 143 ? 19.796 -32.509 -24.524 1.00 26.50 143 ASN A O 1
#

Secondary structure (DSSP, 8-state):
---HHHHHHHHHHHHHHHHHHHHHHHHHHHHHHHHTTS-HHHHHHHHHHHHHHHHHHHHHHHHHHHHHHHHHHS----STTHHHHHHHHHHS-BTTTB--SS-HHHHHHHHHHHHS-TTTHHHHHHHHTT-------TTSS--

pLDDT: mean 77.05, std 21.72, range [23.88, 97.06]

InterPro domains:
  IPR048769 HepT-like domain [PF20797] (51-113)

Sequence (143 aa):
MRSKEQILTLISEIEEELKNIQVLEESISNLRSRITNVTEEDRRYLIESAALEFHNFYLACERIFEKIAVEINGGISSTPDWHSRLLNNMTLEIKEIRPSVITKDLARDLMRLLEKEPKVCYNIFCQEWGFFPCKKWVFLLCN

Foldseek 3Di:
DDDPVLVVVLVVVLVVLVVVLVVLVVVLVVLVVVLVPDDPVVNLVSLLVNLVSLLVNLVSVVVNLQCVCVPQVVGFDPDPCRSLVSLVVLCDQDPPGGGRNDHPVVSVVSVVSVVCPSVNSSPPVCPPVDDDDPPDDPPPPVD

Organism: NCBI:txid1817893

Radius of gyration: 19.23 Å; chains: 1; bounding box: 41×45×53 Å